Protein AF-A0A7S3B7B0-F1 (afdb_monomer)

Structure (mmCIF, N/CA/C/O backbone):
data_AF-A0A7S3B7B0-F1
#
_entry.id   AF-A0A7S3B7B0-F1
#
loop_
_atom_site.group_PDB
_atom_site.id
_atom_site.type_symbol
_atom_site.label_atom_id
_atom_site.label_alt_id
_atom_site.label_comp_id
_atom_site.label_asym_id
_atom_site.label_entity_id
_atom_site.label_seq_id
_atom_site.pdbx_PDB_ins_code
_atom_site.Cartn_x
_atom_site.Cartn_y
_atom_site.Cartn_z
_atom_site.occupancy
_atom_site.B_iso_or_equiv
_atom_site.auth_seq_id
_atom_site.auth_comp_id
_atom_site.auth_asym_id
_atom_site.auth_atom_id
_atom_site.pdbx_PDB_model_num
ATOM 1 N N . ILE A 1 1 ? -3.944 8.442 -9.189 1.00 48.78 1 ILE A N 1
ATOM 2 C CA . ILE A 1 1 ? -4.613 9.030 -10.380 1.00 48.78 1 ILE A CA 1
ATOM 3 C C . ILE A 1 1 ? -3.627 9.214 -11.541 1.00 48.78 1 ILE A C 1
ATOM 5 O O . ILE A 1 1 ? -3.827 8.563 -12.555 1.00 48.78 1 ILE A O 1
ATOM 9 N N . ALA A 1 2 ? -2.525 9.965 -11.389 1.00 47.66 2 ALA A N 1
ATOM 10 C CA . ALA A 1 2 ? -1.527 10.157 -12.461 1.00 47.66 2 ALA A CA 1
ATOM 11 C C . ALA A 1 2 ? -0.897 8.847 -12.993 1.00 47.66 2 ALA A C 1
ATOM 13 O O . ALA A 1 2 ? -0.844 8.636 -14.200 1.00 47.66 2 ALA 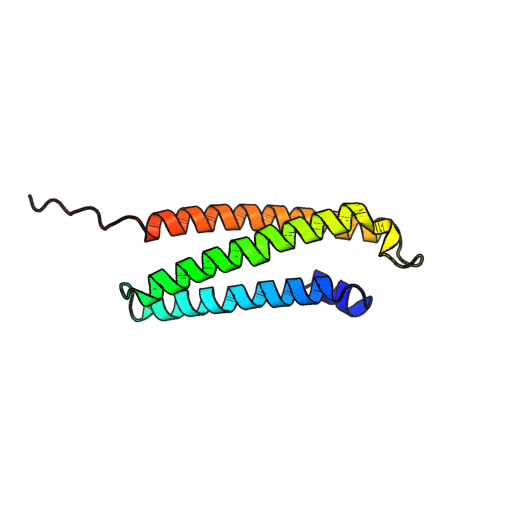A O 1
ATOM 14 N N . LEU A 1 3 ? -0.521 7.916 -12.106 1.00 53.41 3 LEU A N 1
ATOM 15 C CA . LEU A 1 3 ? 0.020 6.606 -12.506 1.00 53.41 3 LEU A CA 1
ATOM 16 C C . LEU A 1 3 ? -0.996 5.772 -13.314 1.00 53.41 3 LEU A C 1
ATOM 18 O O . LEU A 1 3 ? -0.647 5.133 -14.299 1.00 53.41 3 LEU A O 1
ATOM 22 N N . GLY A 1 4 ? -2.275 5.825 -12.923 1.00 52.06 4 GLY A N 1
ATOM 23 C CA . GLY A 1 4 ? -3.361 5.109 -13.597 1.00 52.06 4 GLY A CA 1
ATOM 24 C C . GLY A 1 4 ? -3.676 5.655 -14.993 1.00 52.06 4 GLY A C 1
ATOM 25 O O . GLY A 1 4 ? -4.063 4.884 -15.865 1.00 52.06 4 GLY A O 1
ATOM 26 N N . LEU A 1 5 ? -3.464 6.954 -15.226 1.00 53.94 5 LEU A N 1
ATOM 27 C CA . LEU A 1 5 ? -3.552 7.554 -16.560 1.00 53.94 5 LEU A CA 1
ATOM 28 C C . LEU A 1 5 ? -2.404 7.080 -17.456 1.00 53.94 5 LEU A C 1
ATOM 30 O O . LEU A 1 5 ? -2.659 6.643 -18.572 1.00 53.94 5 LEU A O 1
ATOM 34 N N . ILE A 1 6 ? -1.169 7.065 -16.948 1.00 56.25 6 ILE A N 1
ATOM 35 C CA . ILE A 1 6 ? 0.007 6.592 -17.700 1.00 56.25 6 ILE A CA 1
ATOM 36 C C . ILE A 1 6 ? -0.141 5.112 -18.097 1.00 56.25 6 ILE A C 1
ATOM 38 O O . ILE A 1 6 ? 0.208 4.736 -19.213 1.00 56.25 6 ILE A O 1
ATOM 42 N N . LEU A 1 7 ? -0.718 4.280 -17.226 1.00 57.28 7 LEU A N 1
ATOM 43 C CA . LEU A 1 7 ? -0.947 2.853 -17.494 1.00 57.28 7 LEU A CA 1
ATOM 44 C C . LEU A 1 7 ? -2.080 2.597 -18.489 1.00 57.28 7 LEU A C 1
ATOM 46 O O . LEU A 1 7 ? -1.936 1.758 -19.376 1.00 57.28 7 LEU A O 1
ATOM 50 N N . ARG A 1 8 ? -3.189 3.341 -18.376 1.00 55.53 8 ARG A N 1
ATOM 51 C CA . ARG A 1 8 ? -4.305 3.256 -19.332 1.00 55.53 8 ARG A CA 1
ATOM 52 C C . ARG A 1 8 ? -3.897 3.722 -20.728 1.00 55.53 8 ARG A C 1
ATOM 54 O O . ARG A 1 8 ? -4.348 3.132 -21.700 1.00 55.53 8 ARG A O 1
ATOM 61 N N . LEU A 1 9 ? -3.033 4.732 -20.820 1.00 54.97 9 LEU A N 1
ATOM 62 C CA . LEU A 1 9 ? -2.535 5.252 -22.095 1.00 54.97 9 LEU A CA 1
ATOM 63 C C . LEU A 1 9 ? -1.546 4.305 -22.791 1.00 54.97 9 LEU A C 1
ATOM 65 O O . LEU A 1 9 ? -1.454 4.336 -24.010 1.00 54.97 9 LEU A O 1
ATOM 69 N N . ASN A 1 10 ? -0.840 3.449 -22.044 1.00 56.94 10 ASN A N 1
ATOM 70 C CA . ASN A 1 10 ? 0.156 2.528 -22.606 1.00 56.94 10 ASN A CA 1
ATOM 71 C C . ASN A 1 10 ? -0.358 1.090 -22.817 1.00 56.94 10 ASN A C 1
ATOM 73 O O . ASN A 1 10 ? 0.443 0.212 -23.123 1.00 56.94 10 ASN A O 1
ATOM 77 N N . CYS A 1 11 ? -1.661 0.811 -22.639 1.00 54.28 11 CYS A N 1
ATOM 78 C CA . CYS A 1 11 ? -2.241 -0.546 -22.727 1.00 54.28 11 CYS A CA 1
ATOM 79 C C . CYS A 1 11 ? -1.483 -1.610 -21.904 1.00 54.28 11 CYS A C 1
ATOM 81 O O . CYS A 1 11 ? -1.558 -2.807 -22.186 1.00 54.28 11 CYS A O 1
ATOM 83 N N . MET A 1 12 ? -0.745 -1.188 -20.876 1.00 54.19 12 MET A N 1
ATOM 84 C CA . MET A 1 12 ? 0.137 -2.065 -20.127 1.00 54.19 12 MET A CA 1
ATOM 85 C C . MET A 1 12 ? -0.457 -2.426 -18.777 1.00 54.19 12 MET A C 1
ATOM 87 O O . MET A 1 12 ? -0.760 -1.576 -17.941 1.00 54.19 12 MET A O 1
ATOM 91 N N . THR A 1 13 ? -0.501 -3.741 -18.560 1.00 59.25 13 THR A N 1
ATOM 92 C CA . THR A 1 13 ? -0.656 -4.443 -17.282 1.00 59.25 13 THR A CA 1
ATOM 93 C C . THR A 1 13 ? -2.048 -4.369 -16.646 1.00 59.25 13 THR A C 1
ATOM 95 O O . THR A 1 13 ? -2.297 -3.631 -15.694 1.00 59.25 13 THR A O 1
ATOM 98 N N . GLY A 1 14 ? -2.946 -5.260 -17.091 1.00 62.19 14 GLY A N 1
ATOM 99 C CA . GLY A 1 14 ? -4.205 -5.560 -16.388 1.00 62.19 14 GLY A CA 1
ATOM 100 C C . GLY A 1 14 ? -4.004 -5.907 -14.903 1.00 62.19 14 GLY A C 1
ATOM 101 O O . GLY A 1 14 ? -4.854 -5.589 -14.077 1.00 62.19 14 GLY A O 1
ATOM 102 N N . LEU A 1 15 ? -2.828 -6.436 -14.541 1.00 63.56 15 LEU A N 1
ATOM 103 C CA . LEU A 1 15 ? -2.397 -6.631 -13.154 1.00 63.56 15 LEU A CA 1
ATOM 104 C C . LEU A 1 15 ? -2.417 -5.322 -12.343 1.00 63.56 15 LEU A C 1
ATOM 106 O O . LEU A 1 15 ? -2.915 -5.291 -11.222 1.00 63.56 15 LEU A O 1
ATOM 110 N N . LEU A 1 16 ? -1.911 -4.223 -12.903 1.00 64.12 16 LEU A N 1
ATOM 111 C CA . LEU A 1 16 ? -1.806 -2.949 -12.193 1.00 64.12 16 LEU A CA 1
ATOM 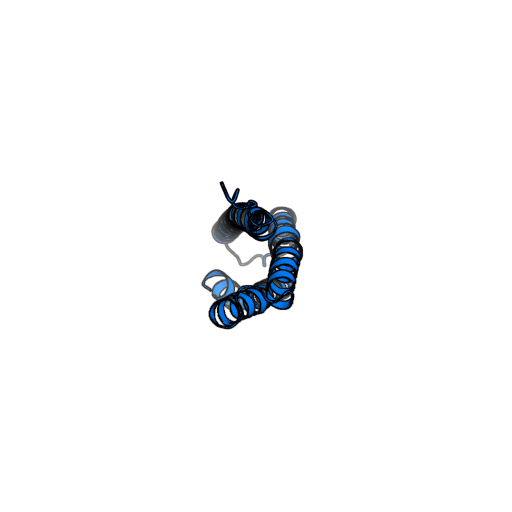112 C C . LEU A 1 16 ? -3.165 -2.247 -12.100 1.00 64.12 16 LEU A C 1
ATOM 114 O O . LEU A 1 16 ? -3.472 -1.634 -11.080 1.00 64.12 16 LEU A O 1
ATOM 118 N N . ALA A 1 17 ? -4.026 -2.424 -13.106 1.00 66.31 17 ALA A N 1
ATOM 119 C CA . ALA A 1 17 ? -5.429 -2.015 -13.039 1.00 66.31 17 ALA A CA 1
ATOM 120 C C . ALA A 1 17 ? -6.208 -2.786 -11.956 1.00 66.31 17 ALA A C 1
ATOM 122 O O . ALA A 1 17 ? -6.949 -2.172 -11.186 1.00 66.31 17 ALA A O 1
ATOM 123 N N . ALA A 1 18 ? -5.998 -4.101 -11.844 1.00 67.88 18 ALA A N 1
ATOM 124 C CA . ALA A 1 18 ? -6.597 -4.924 -10.795 1.00 67.88 18 ALA A CA 1
ATOM 125 C C . ALA A 1 18 ? -6.109 -4.508 -9.39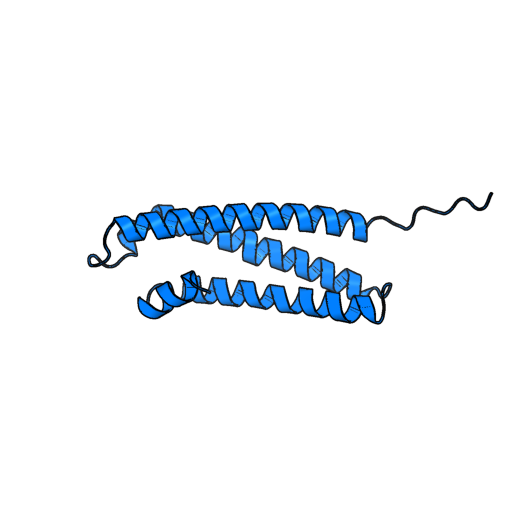7 1.00 67.88 18 ALA A C 1
ATOM 127 O O . ALA A 1 18 ? -6.918 -4.374 -8.481 1.00 67.88 18 ALA A O 1
ATOM 128 N N . ILE A 1 19 ? -4.811 -4.217 -9.241 1.00 67.44 19 ILE A N 1
ATOM 129 C CA . ILE A 1 19 ? -4.243 -3.698 -7.986 1.00 67.44 19 ILE A CA 1
ATOM 130 C C . ILE A 1 19 ? -4.855 -2.335 -7.631 1.00 67.44 19 ILE A C 1
ATOM 132 O O . ILE A 1 19 ? -5.200 -2.108 -6.474 1.00 67.44 19 ILE A O 1
ATOM 136 N N . LEU A 1 20 ? -5.041 -1.437 -8.604 1.00 71.31 20 LEU A N 1
ATOM 137 C CA . LEU A 1 20 ? -5.694 -0.144 -8.374 1.00 71.31 20 LEU A CA 1
ATOM 138 C C . LEU A 1 20 ? -7.163 -0.306 -7.958 1.00 71.31 20 LEU A C 1
ATOM 140 O O . LEU A 1 20 ? -7.587 0.329 -6.997 1.00 71.31 20 LEU A O 1
ATOM 144 N N . MET A 1 21 ? -7.934 -1.191 -8.601 1.00 71.12 21 MET A N 1
ATOM 145 C CA . MET A 1 21 ? -9.304 -1.480 -8.149 1.00 71.12 21 MET A CA 1
ATOM 146 C C . MET A 1 21 ? -9.330 -2.097 -6.745 1.00 71.12 21 MET A C 1
ATOM 148 O O . MET A 1 21 ? -10.162 -1.708 -5.929 1.00 71.12 21 MET A O 1
ATOM 152 N N . ALA A 1 22 ? -8.395 -2.994 -6.422 1.00 71.31 22 ALA A N 1
ATOM 153 C CA . ALA A 1 22 ? -8.264 -3.562 -5.079 1.00 71.31 22 ALA A CA 1
ATOM 154 C C . ALA A 1 22 ? -7.880 -2.508 -4.017 1.00 71.31 22 ALA A C 1
ATOM 156 O O . ALA A 1 22 ? -8.180 -2.654 -2.833 1.00 71.31 22 ALA A O 1
ATOM 157 N N . GLN A 1 23 ? -7.233 -1.411 -4.414 1.00 69.81 23 GLN A N 1
ATOM 158 C CA . GLN A 1 23 ? -6.974 -0.286 -3.515 1.00 69.81 23 GLN A CA 1
ATOM 159 C C . GLN A 1 23 ? -8.236 0.540 -3.251 1.00 69.81 23 GLN A C 1
ATOM 161 O O . GLN A 1 23 ? -8.428 0.982 -2.113 1.00 69.81 23 GLN A O 1
ATOM 166 N N . GLU A 1 24 ? -9.103 0.720 -4.245 1.00 74.50 24 GLU A N 1
ATOM 167 C CA . GLU A 1 24 ? -10.379 1.432 -4.095 1.00 74.50 24 GLU A CA 1
ATOM 168 C C . GLU A 1 24 ? -11.368 0.655 -3.212 1.00 74.50 24 GLU A C 1
ATOM 170 O O . GLU A 1 24 ? -12.045 1.251 -2.374 1.00 74.50 24 GLU A O 1
ATOM 175 N N . THR A 1 25 ? -11.388 -0.683 -3.284 1.00 75.31 25 THR A N 1
ATOM 176 C CA . THR A 1 25 ? -12.271 -1.503 -2.429 1.00 75.31 25 THR A CA 1
ATOM 177 C C . THR A 1 25 ? -11.966 -1.337 -0.940 1.00 75.31 25 THR A C 1
ATOM 179 O O . THR A 1 25 ? -12.887 -1.293 -0.127 1.00 75.31 25 THR A O 1
ATOM 182 N N . SER A 1 26 ? -10.696 -1.139 -0.562 1.00 71.00 26 SER A N 1
ATOM 183 C CA . SER A 1 26 ? -10.345 -0.814 0.830 1.00 71.00 26 SER A CA 1
ATOM 184 C C . SER A 1 26 ? -10.930 0.531 1.295 1.00 71.00 26 SER A C 1
ATOM 186 O O . SER A 1 26 ? -11.268 0.683 2.466 1.00 71.00 26 SER A O 1
ATOM 188 N N . GLY A 1 27 ? -11.124 1.496 0.389 1.00 75.06 27 GLY A N 1
ATOM 189 C CA . GLY A 1 27 ? -11.712 2.799 0.711 1.00 75.06 27 GLY A CA 1
ATOM 190 C C . GLY A 1 27 ? -13.179 2.713 1.134 1.00 75.06 27 GLY A C 1
ATOM 191 O O . GLY A 1 27 ? -13.609 3.477 1.995 1.00 75.06 27 GLY A O 1
ATOM 192 N N . ILE A 1 28 ? -13.926 1.740 0.605 1.00 77.81 28 ILE A N 1
ATOM 193 C CA . ILE A 1 28 ? -15.348 1.535 0.919 1.00 77.81 28 ILE A CA 1
ATOM 194 C C . ILE A 1 28 ? -15.536 1.247 2.415 1.00 77.81 28 ILE A C 1
ATOM 196 O O . ILE A 1 28 ? -16.374 1.869 3.067 1.00 77.81 28 ILE A O 1
ATOM 200 N N . PHE A 1 29 ? -14.709 0.367 2.987 1.00 75.69 29 PHE A N 1
ATOM 201 C CA . PHE A 1 29 ? -14.776 0.020 4.410 1.00 75.69 29 PHE A CA 1
ATOM 202 C C . PHE A 1 29 ? -14.385 1.187 5.321 1.00 75.69 29 PHE A C 1
ATOM 204 O O . PHE A 1 29 ? -14.994 1.381 6.373 1.00 75.69 29 PHE A O 1
ATOM 211 N N . LEU A 1 30 ? -13.406 1.999 4.908 1.00 74.44 30 LEU A N 1
ATOM 212 C CA . LEU A 1 30 ? -13.021 3.202 5.647 1.00 74.44 30 LEU A CA 1
ATOM 213 C C . LEU A 1 30 ? -14.148 4.239 5.651 1.00 74.44 30 LEU A C 1
ATOM 215 O O . LEU A 1 30 ? -14.433 4.841 6.685 1.00 74.44 30 LEU A O 1
ATOM 219 N N . ASN A 1 31 ? -14.801 4.428 4.506 1.00 80.56 31 ASN A N 1
ATOM 220 C CA . ASN A 1 31 ? -15.890 5.387 4.370 1.00 80.56 31 ASN A CA 1
ATOM 221 C C . ASN A 1 31 ? -17.112 4.948 5.192 1.00 80.56 31 ASN A C 1
ATOM 223 O O . ASN A 1 31 ? -17.708 5.751 5.907 1.00 80.56 31 ASN A O 1
ATOM 227 N N . TYR A 1 32 ? -17.413 3.645 5.185 1.00 77.62 32 TYR A N 1
ATOM 228 C CA . TYR A 1 32 ? -18.419 3.047 6.061 1.00 77.62 32 TYR A CA 1
ATOM 229 C C . TYR A 1 32 ? -18.086 3.258 7.546 1.00 77.62 32 TYR A C 1
ATOM 231 O O . TYR A 1 32 ? -18.943 3.684 8.318 1.00 77.62 32 TYR A O 1
ATOM 239 N N . PHE A 1 33 ? -16.832 3.032 7.952 1.00 76.31 33 PHE A N 1
ATOM 240 C CA . PHE A 1 33 ? -16.389 3.276 9.326 1.00 76.31 33 PHE A CA 1
ATOM 241 C C . PHE A 1 33 ? -16.572 4.741 9.745 1.00 76.31 33 PHE A C 1
ATOM 243 O O . PHE A 1 33 ? -17.087 4.998 10.832 1.00 76.31 33 PHE A O 1
ATOM 250 N N . LEU A 1 34 ? -16.188 5.702 8.899 1.00 76.50 34 LEU A N 1
ATOM 251 C CA . LEU A 1 34 ? -16.351 7.131 9.190 1.00 76.50 34 LEU A CA 1
ATOM 252 C C . LEU A 1 34 ? -17.826 7.522 9.333 1.00 76.50 34 LEU A C 1
ATOM 254 O O . LEU A 1 34 ? -18.177 8.253 10.260 1.00 76.50 34 LEU A O 1
ATOM 258 N N . LEU A 1 35 ? -18.689 6.988 8.466 1.00 81.06 35 LEU A N 1
ATOM 259 C CA . LEU A 1 35 ? -20.123 7.260 8.488 1.00 81.06 35 LEU A CA 1
ATOM 260 C C . LEU A 1 35 ? -20.795 6.672 9.739 1.00 81.06 35 LEU A C 1
ATOM 262 O O . LEU A 1 35 ? -21.542 7.366 10.430 1.00 81.06 35 LEU A O 1
ATOM 266 N N . MET A 1 36 ? -20.488 5.420 10.086 1.00 74.81 36 MET A N 1
ATOM 267 C CA . MET A 1 36 ? -21.061 4.766 11.266 1.00 74.81 36 MET A CA 1
ATOM 268 C C . MET A 1 36 ? -20.499 5.301 12.583 1.00 74.81 36 MET A C 1
ATOM 270 O O . MET A 1 36 ? -21.226 5.335 13.575 1.00 74.81 36 MET A O 1
ATOM 274 N N . ARG A 1 37 ? -19.244 5.763 12.611 1.00 71.62 37 ARG A N 1
ATOM 275 C CA . ARG A 1 37 ? -18.638 6.358 13.810 1.00 71.62 37 ARG A CA 1
ATOM 276 C C . ARG A 1 37 ? -19.378 7.613 14.273 1.00 71.62 37 ARG A C 1
ATOM 278 O O . ARG A 1 37 ? -19.435 7.857 15.473 1.00 71.62 37 ARG A O 1
ATOM 285 N N . HIS A 1 38 ? -19.941 8.392 13.349 1.00 75.19 38 HIS A N 1
ATOM 286 C CA . HIS A 1 38 ? -20.685 9.600 13.701 1.00 75.19 38 HIS A CA 1
ATOM 287 C C . HIS A 1 38 ? -22.092 9.301 14.244 1.00 75.19 38 HIS A C 1
ATOM 289 O O . HIS A 1 38 ? -22.588 10.042 15.085 1.00 75.19 38 HIS A O 1
ATOM 295 N N . ARG A 1 39 ? -22.722 8.203 13.801 1.00 73.88 39 ARG A N 1
ATOM 296 C CA . ARG A 1 39 ? -24.086 7.820 14.207 1.00 73.88 39 ARG A CA 1
ATOM 297 C C . ARG A 1 39 ? -24.147 6.923 15.443 1.00 73.88 39 ARG A C 1
ATOM 299 O O . ARG A 1 39 ? -25.063 7.057 16.242 1.00 73.88 39 ARG A O 1
ATOM 306 N N . THR A 1 40 ? -23.202 5.999 15.585 1.00 74.50 40 THR A N 1
ATOM 307 C CA . THR A 1 40 ? -23.226 4.944 16.610 1.00 74.50 40 THR A CA 1
ATOM 308 C C . THR A 1 40 ? -21.792 4.589 17.017 1.00 74.50 40 THR A C 1
ATOM 310 O O . THR A 1 40 ? -21.223 3.636 16.481 1.00 74.50 40 THR A O 1
ATOM 313 N N . PRO A 1 41 ? -21.175 5.351 17.937 1.00 66.31 41 PRO A N 1
ATOM 314 C CA . PRO A 1 41 ? -19.741 5.259 18.210 1.00 66.31 41 PRO A CA 1
ATOM 315 C C . PRO A 1 41 ? -19.295 3.941 18.862 1.00 66.31 41 PRO A C 1
ATOM 317 O O . PRO A 1 41 ? -18.135 3.570 18.699 1.00 66.31 41 PRO A O 1
ATOM 320 N N . ASP A 1 42 ? -20.186 3.219 19.555 1.00 66.62 42 ASP A N 1
ATOM 321 C CA . ASP A 1 42 ? -19.805 2.039 20.353 1.00 66.62 42 ASP A CA 1
ATOM 322 C C . ASP A 1 42 ? -20.433 0.712 19.892 1.00 66.62 42 ASP A C 1
ATOM 324 O O . ASP A 1 42 ? -20.309 -0.326 20.547 1.00 66.62 42 ASP A O 1
ATOM 328 N N . HIS A 1 43 ? -21.078 0.704 18.723 1.00 74.94 43 HIS A N 1
ATOM 329 C CA . HIS A 1 43 ? -21.608 -0.534 18.160 1.00 74.94 43 HIS A CA 1
ATOM 330 C C . HIS A 1 43 ? -20.477 -1.470 17.711 1.00 74.94 43 HIS A C 1
ATOM 332 O O . HIS A 1 43 ? -19.532 -1.071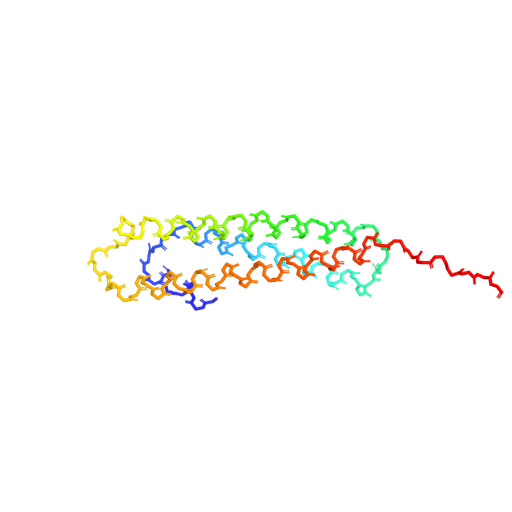 17.024 1.00 74.94 43 HIS A O 1
ATOM 338 N N . TRP A 1 44 ? -20.604 -2.758 18.043 1.00 76.50 44 TRP A N 1
ATOM 339 C CA . TRP A 1 44 ? -19.621 -3.795 17.697 1.00 76.50 44 TRP A CA 1
ATOM 340 C C . TRP A 1 44 ? -19.376 -3.914 16.184 1.00 76.50 44 TRP A C 1
ATOM 342 O O . TRP A 1 44 ? -18.271 -4.258 15.763 1.00 76.50 44 TRP A O 1
ATOM 352 N N . SER A 1 45 ? -20.362 -3.546 15.359 1.00 76.75 45 SER A N 1
ATOM 353 C CA . SER A 1 45 ? -20.243 -3.519 13.897 1.00 76.75 45 SER A CA 1
ATOM 354 C C . SER A 1 45 ? -19.198 -2.517 13.394 1.00 76.75 45 SER A C 1
ATOM 356 O O . SER A 1 45 ? -18.529 -2.783 12.398 1.00 76.75 45 SER A O 1
ATOM 358 N N . VAL A 1 46 ? -18.997 -1.396 14.095 1.00 77.38 46 VAL A N 1
ATOM 359 C CA . VAL A 1 46 ? -18.019 -0.358 13.725 1.00 77.38 46 VAL A CA 1
ATOM 360 C C . VAL A 1 46 ? -16.596 -0.844 13.989 1.00 77.38 46 VAL A C 1
ATOM 362 O O . VAL A 1 46 ? -15.712 -0.674 13.148 1.00 77.38 46 VAL A O 1
ATOM 365 N N . LYS A 1 47 ? -16.389 -1.524 15.124 1.00 78.19 47 LYS A N 1
ATOM 366 C CA . LYS A 1 47 ? -15.111 -2.168 15.468 1.00 78.19 47 LYS A CA 1
ATOM 367 C C . LYS A 1 47 ? -14.791 -3.287 14.469 1.00 78.19 47 LYS A C 1
ATOM 369 O O . LYS A 1 47 ? -13.675 -3.338 13.958 1.00 78.19 47 LYS A O 1
ATOM 374 N N . GLY A 1 48 ? -15.783 -4.108 14.111 1.00 81.31 48 GLY A N 1
ATOM 375 C CA . GLY A 1 48 ? -15.647 -5.152 13.090 1.00 81.31 48 GLY A CA 1
ATOM 376 C C . GLY A 1 48 ? -15.287 -4.605 11.704 1.00 81.31 48 GLY A C 1
ATOM 377 O O . GLY A 1 48 ? -14.339 -5.085 11.083 1.00 81.31 48 GLY A O 1
ATOM 378 N N . ALA A 1 49 ? -15.972 -3.554 11.242 1.00 80.81 49 ALA A N 1
ATOM 379 C CA . ALA A 1 49 ? -15.677 -2.911 9.960 1.00 80.81 49 ALA A CA 1
ATOM 380 C C . ALA A 1 49 ? -14.263 -2.309 9.916 1.00 80.81 49 ALA A C 1
ATOM 382 O O . ALA A 1 49 ? -13.584 -2.401 8.894 1.00 80.81 49 ALA A O 1
ATOM 383 N N . PHE A 1 50 ? -13.788 -1.745 11.033 1.00 82.00 50 PHE A N 1
ATOM 384 C CA . PHE A 1 50 ? -12.420 -1.241 11.133 1.00 82.00 50 PHE A CA 1
ATOM 385 C C . PHE A 1 50 ? -11.385 -2.368 11.052 1.00 82.00 50 PHE A C 1
ATOM 387 O O . PHE A 1 50 ? -10.424 -2.256 10.297 1.00 82.00 50 PHE A O 1
ATOM 394 N N . VAL A 1 51 ? -11.582 -3.478 11.772 1.00 84.62 51 VAL A N 1
ATOM 395 C CA . VAL A 1 51 ? -10.687 -4.648 11.695 1.00 84.62 51 VAL A CA 1
ATOM 396 C C . VAL A 1 51 ? -10.642 -5.206 10.272 1.00 84.62 51 VAL A C 1
ATOM 398 O O . VAL A 1 51 ? -9.556 -5.465 9.753 1.00 84.62 51 VAL A O 1
ATOM 401 N N . LEU A 1 52 ? -11.798 -5.327 9.614 1.00 84.56 52 LEU A N 1
ATOM 402 C CA . LEU A 1 52 ? -11.882 -5.787 8.229 1.00 84.56 52 LEU A CA 1
ATOM 403 C C . LEU A 1 52 ? -11.142 -4.839 7.275 1.00 84.56 52 LEU A C 1
ATOM 405 O O . LEU A 1 52 ? -10.384 -5.298 6.423 1.00 84.56 52 LEU A O 1
ATOM 409 N N . PHE A 1 53 ? -11.280 -3.524 7.470 1.00 83.69 53 PHE A N 1
ATOM 410 C CA . PHE A 1 53 ? -10.499 -2.529 6.738 1.00 83.69 53 PHE A CA 1
ATOM 411 C C . PHE A 1 53 ? -8.992 -2.732 6.928 1.00 83.69 53 PHE A C 1
ATOM 413 O O . PHE A 1 53 ? -8.260 -2.728 5.939 1.00 83.69 53 PHE A O 1
ATOM 420 N N . VAL A 1 54 ? -8.518 -2.944 8.163 1.00 85.50 54 VAL A N 1
ATOM 421 C CA . VAL A 1 54 ? -7.090 -3.188 8.426 1.00 85.50 54 VAL A CA 1
ATOM 422 C C . VAL A 1 54 ? -6.612 -4.451 7.709 1.00 85.50 54 VAL A C 1
ATOM 424 O O . VAL A 1 54 ? -5.579 -4.409 7.043 1.00 85.50 54 VAL A O 1
ATOM 427 N N . LEU A 1 55 ? -7.363 -5.551 7.787 1.00 86.19 55 LEU A N 1
ATOM 428 C CA . LEU A 1 55 ? -7.015 -6.800 7.103 1.00 86.19 55 LEU A CA 1
ATOM 429 C C . LEU A 1 55 ? -6.930 -6.604 5.586 1.00 86.19 55 LEU A C 1
ATOM 431 O O . LEU A 1 55 ? -5.916 -6.944 4.976 1.00 86.19 55 LEU A O 1
ATOM 435 N N . CYS A 1 56 ? -7.947 -5.985 4.982 1.00 82.69 56 CYS A N 1
ATOM 436 C CA . CYS A 1 56 ? -7.933 -5.666 3.558 1.00 82.69 56 CYS A CA 1
ATOM 437 C C . CYS A 1 56 ? -6.776 -4.725 3.196 1.00 82.69 56 CYS A C 1
ATOM 439 O O . CYS A 1 56 ? -6.135 -4.918 2.166 1.00 82.69 56 CYS A O 1
ATOM 441 N N . PHE A 1 57 ? -6.458 -3.737 4.034 1.00 83.25 57 PHE A N 1
ATOM 442 C CA . PHE A 1 57 ? -5.340 -2.828 3.799 1.00 83.25 57 PHE A CA 1
ATOM 443 C C . PHE A 1 57 ? -4.004 -3.580 3.770 1.00 83.25 57 PHE A C 1
ATOM 445 O O . PHE A 1 57 ? -3.214 -3.387 2.849 1.00 83.25 57 PHE A O 1
ATOM 452 N N . PHE A 1 58 ? -3.746 -4.465 4.732 1.00 85.31 58 PHE A N 1
ATOM 453 C CA . PHE A 1 58 ? -2.494 -5.223 4.766 1.00 85.31 58 PHE A CA 1
ATOM 454 C C . PHE A 1 58 ? -2.379 -6.205 3.599 1.00 85.31 58 PHE A C 1
ATOM 456 O O . PHE A 1 58 ? -1.362 -6.203 2.910 1.00 85.31 58 PHE A O 1
ATOM 463 N N . VAL A 1 59 ? -3.427 -6.981 3.320 1.00 84.12 59 VAL A N 1
ATOM 464 C CA . VAL A 1 59 ? -3.404 -7.970 2.232 1.00 84.12 59 VAL A CA 1
ATOM 465 C C . VAL A 1 59 ? -3.321 -7.284 0.866 1.00 84.12 59 VAL A C 1
ATOM 467 O O . VAL A 1 59 ? -2.414 -7.553 0.080 1.00 84.12 59 VAL A O 1
ATOM 470 N N . TYR A 1 60 ? -4.236 -6.359 0.569 1.00 77.81 60 TYR A N 1
ATOM 471 C CA . TYR A 1 60 ? -4.319 -5.771 -0.767 1.00 77.81 60 TYR A CA 1
ATOM 472 C C . TYR A 1 60 ? -3.321 -4.638 -0.992 1.00 77.81 60 TYR A C 1
ATOM 474 O O . TYR A 1 60 ? -2.825 -4.494 -2.104 1.00 77.81 60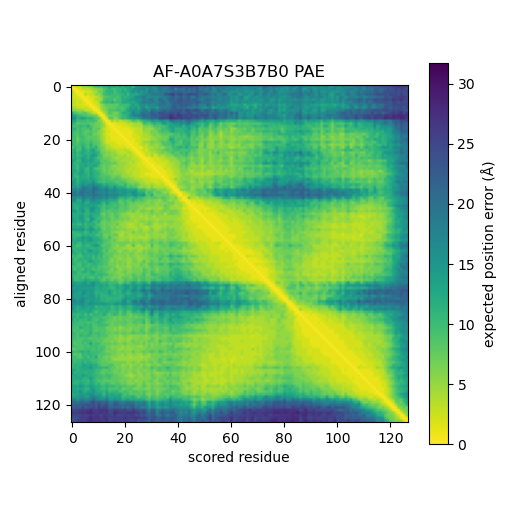 TYR A O 1
ATOM 482 N N . ARG A 1 61 ? -3.008 -3.807 0.009 1.00 80.75 61 ARG A N 1
ATOM 483 C CA . ARG A 1 61 ? -2.072 -2.690 -0.203 1.00 80.75 61 ARG A CA 1
ATOM 484 C C . ARG A 1 61 ? -0.641 -3.079 0.097 1.00 80.75 61 ARG A C 1
ATOM 486 O O . ARG A 1 61 ? 0.208 -2.864 -0.758 1.00 80.75 61 ARG A O 1
ATOM 493 N N . ILE A 1 62 ? -0.371 -3.669 1.260 1.00 84.50 62 ILE A N 1
ATOM 494 C CA . ILE A 1 62 ? 1.005 -4.027 1.611 1.00 84.50 62 ILE A CA 1
ATOM 495 C C . ILE A 1 62 ? 1.453 -5.245 0.809 1.00 84.50 62 ILE A C 1
ATOM 497 O O . ILE A 1 62 ? 2.425 -5.129 0.069 1.00 84.50 62 ILE A O 1
ATOM 501 N N . THR A 1 63 ? 0.759 -6.383 0.857 1.00 82.38 63 THR A N 1
ATOM 502 C CA . THR A 1 63 ? 1.255 -7.585 0.165 1.00 82.38 63 THR A CA 1
ATOM 503 C C . THR A 1 63 ? 1.265 -7.410 -1.352 1.00 82.38 63 THR A C 1
ATOM 505 O O . THR A 1 63 ? 2.333 -7.519 -1.953 1.00 82.38 63 THR A O 1
ATOM 508 N N . LEU A 1 64 ? 0.133 -7.068 -1.984 1.00 77.69 64 LEU A N 1
ATOM 509 C CA . LEU A 1 64 ? 0.106 -6.906 -3.449 1.00 77.69 64 LEU A CA 1
ATOM 510 C C . LEU A 1 64 ? 0.899 -5.688 -3.932 1.00 77.69 64 LEU A C 1
ATOM 512 O O . LEU A 1 64 ? 1.507 -5.760 -4.996 1.00 77.69 64 LEU A O 1
ATOM 516 N N . GLY A 1 65 ? 0.924 -4.585 -3.178 1.00 77.88 65 GLY A N 1
ATOM 517 C CA . GLY A 1 65 ? 1.705 -3.402 -3.547 1.00 77.88 65 GLY A CA 1
ATOM 518 C C . GLY A 1 65 ? 3.205 -3.678 -3.506 1.00 77.88 65 GLY A C 1
ATOM 519 O O . GLY A 1 65 ? 3.907 -3.397 -4.473 1.00 77.88 65 GLY A O 1
ATOM 520 N N . THR A 1 66 ? 3.697 -4.298 -2.429 1.00 81.12 66 THR A N 1
ATOM 521 C CA . THR A 1 66 ? 5.126 -4.634 -2.301 1.00 81.12 66 THR A CA 1
ATOM 522 C C . THR A 1 66 ? 5.526 -5.733 -3.288 1.00 81.12 66 THR A C 1
ATOM 524 O O . THR A 1 66 ? 6.579 -5.635 -3.916 1.00 81.12 66 THR A O 1
ATOM 527 N N . TYR A 1 67 ? 4.669 -6.741 -3.490 1.00 82.12 67 TYR A N 1
ATOM 528 C CA . TYR A 1 67 ? 4.887 -7.793 -4.486 1.00 82.12 67 TYR A CA 1
ATOM 529 C C . TYR A 1 67 ? 4.885 -7.239 -5.915 1.00 82.12 67 TYR A C 1
ATOM 531 O O . TYR A 1 67 ? 5.765 -7.578 -6.701 1.00 82.12 67 TYR A O 1
ATOM 539 N N . GLY A 1 68 ? 3.950 -6.343 -6.243 1.00 76.25 68 GLY A N 1
ATOM 540 C CA . GLY A 1 68 ? 3.869 -5.683 -7.545 1.00 76.25 68 GLY A CA 1
ATOM 541 C C . GLY A 1 68 ? 5.108 -4.841 -7.841 1.00 76.25 68 GLY A C 1
ATOM 542 O O . GLY A 1 68 ? 5.692 -4.977 -8.915 1.00 76.25 68 GLY A O 1
ATOM 543 N N . THR A 1 69 ? 5.569 -4.044 -6.871 1.00 81.19 69 THR A N 1
ATOM 544 C CA . THR A 1 69 ? 6.819 -3.279 -6.989 1.00 81.19 69 THR A CA 1
ATOM 545 C C . THR A 1 69 ? 8.021 -4.207 -7.162 1.00 81.19 69 THR A C 1
ATOM 547 O O . THR A 1 69 ? 8.828 -3.994 -8.064 1.00 81.19 69 THR A O 1
ATOM 550 N N . TYR A 1 70 ? 8.127 -5.273 -6.364 1.00 82.56 70 TYR A N 1
ATOM 551 C CA . TY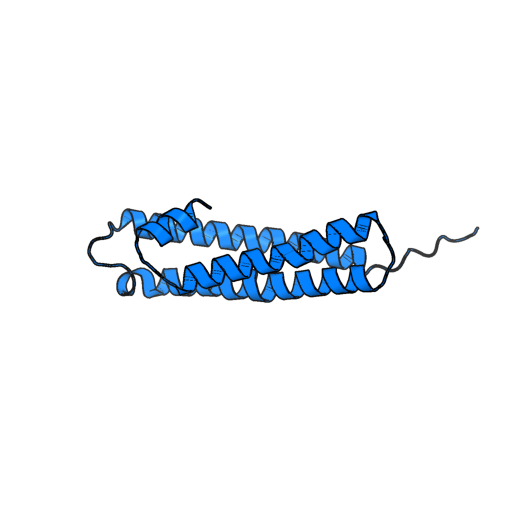R A 1 70 ? 9.213 -6.250 -6.477 1.00 82.56 70 TYR A CA 1
ATOM 552 C C . TYR A 1 70 ? 9.234 -6.945 -7.846 1.00 82.56 70 TYR A C 1
ATOM 554 O O . TYR A 1 70 ? 10.279 -7.031 -8.493 1.00 82.56 70 TYR A O 1
ATOM 562 N N . HIS A 1 71 ? 8.073 -7.409 -8.313 1.00 80.75 71 HIS A N 1
ATOM 563 C CA . HIS A 1 71 ? 7.931 -8.070 -9.604 1.00 80.75 71 HIS A CA 1
ATOM 564 C C . HIS A 1 71 ? 8.285 -7.125 -10.756 1.00 80.75 71 HIS A C 1
ATOM 566 O O . HIS A 1 71 ? 9.013 -7.521 -11.667 1.00 80.75 71 HIS A O 1
ATOM 572 N N . TYR A 1 72 ? 7.826 -5.870 -10.687 1.00 74.94 72 TYR A N 1
ATOM 573 C CA . TYR A 1 72 ? 8.137 -4.842 -11.675 1.00 74.94 72 TYR A CA 1
ATOM 574 C C . TYR A 1 72 ? 9.637 -4.545 -11.714 1.00 74.94 72 TYR A C 1
ATOM 576 O O . TYR A 1 72 ? 10.233 -4.623 -12.779 1.00 74.94 72 TYR A O 1
ATOM 584 N N . VAL A 1 73 ? 10.278 -4.301 -10.567 1.00 77.31 73 VAL A N 1
ATOM 585 C CA . VAL A 1 73 ? 11.724 -4.016 -10.498 1.00 77.31 73 VAL A CA 1
ATOM 586 C C . VAL A 1 73 ? 12.555 -5.187 -11.029 1.00 77.31 73 VAL A C 1
ATOM 588 O O . VAL A 1 73 ? 13.546 -4.969 -11.722 1.00 77.31 73 VAL A O 1
ATOM 591 N N . ARG A 1 74 ? 12.149 -6.435 -10.762 1.00 80.81 74 ARG A N 1
ATOM 592 C CA . ARG A 1 74 ? 12.895 -7.622 -11.203 1.00 80.81 74 ARG A CA 1
ATOM 593 C C . ARG A 1 74 ? 12.689 -7.972 -12.681 1.00 80.81 74 ARG A C 1
ATOM 595 O O . ARG A 1 74 ? 13.621 -8.469 -13.304 1.00 80.81 74 ARG A O 1
ATOM 602 N N . HIS A 1 75 ? 11.508 -7.716 -13.248 1.00 76.75 75 HIS A N 1
ATOM 603 C CA . HIS A 1 75 ? 11.163 -8.105 -14.624 1.00 76.75 75 HIS A CA 1
ATOM 604 C C . HIS A 1 75 ? 10.873 -6.921 -15.560 1.00 76.75 75 HIS A C 1
ATOM 606 O O . HIS A 1 75 ? 10.238 -7.126 -16.600 1.00 76.75 75 HIS A O 1
ATOM 612 N N . TYR A 1 76 ? 11.331 -5.703 -15.235 1.00 69.25 76 TYR A N 1
ATOM 613 C CA . TYR A 1 76 ? 11.004 -4.499 -16.015 1.00 69.25 76 TYR A CA 1
ATOM 614 C C . TYR A 1 76 ? 11.426 -4.622 -17.487 1.00 69.25 76 TYR A C 1
ATOM 616 O O . TYR A 1 76 ? 10.654 -4.271 -18.373 1.00 69.25 76 TYR A O 1
ATOM 624 N N . ARG A 1 77 ? 12.597 -5.215 -17.761 1.00 65.81 77 ARG A N 1
ATOM 625 C CA . ARG A 1 77 ? 13.105 -5.419 -19.130 1.00 65.81 77 ARG A CA 1
ATOM 626 C C . ARG A 1 77 ? 12.267 -6.370 -19.984 1.00 65.81 77 ARG A C 1
ATOM 628 O O . ARG A 1 77 ? 12.249 -6.212 -21.195 1.00 65.81 77 ARG A O 1
ATOM 635 N N . ASN A 1 78 ? 11.587 -7.339 -19.371 1.00 66.00 78 ASN A N 1
ATOM 636 C CA . ASN A 1 78 ? 10.840 -8.365 -20.108 1.00 66.00 78 ASN A CA 1
ATOM 637 C C . ASN A 1 78 ? 9.381 -7.964 -20.367 1.00 66.00 78 ASN A C 1
ATOM 639 O O . ASN A 1 78 ? 8.743 -8.536 -21.243 1.00 66.00 78 ASN A O 1
ATOM 643 N N . HIS A 1 79 ? 8.845 -7.020 -19.587 1.00 61.88 79 HIS A N 1
ATOM 644 C CA . HIS A 1 79 ? 7.439 -6.617 -19.662 1.00 61.88 79 HIS A CA 1
ATOM 645 C C . HIS A 1 79 ? 7.221 -5.264 -20.324 1.00 61.88 79 HIS A C 1
ATOM 647 O O . HIS A 1 79 ? 6.073 -4.940 -20.599 1.00 61.88 79 HIS A O 1
ATOM 653 N N . LEU A 1 80 ? 8.270 -4.471 -20.551 1.00 64.88 80 LEU A N 1
ATOM 654 C CA . LEU A 1 80 ? 8.160 -3.201 -21.262 1.00 64.88 80 LEU A CA 1
ATOM 655 C C . LEU A 1 80 ? 8.340 -3.437 -22.770 1.00 64.88 80 LEU A C 1
ATOM 657 O O . LEU A 1 80 ? 9.205 -4.221 -23.164 1.00 64.88 80 LEU A O 1
ATOM 661 N N . PRO A 1 81 ? 7.544 -2.782 -23.636 1.00 70.62 81 PRO A N 1
ATOM 662 C CA . PRO A 1 81 ? 7.750 -2.869 -25.069 1.00 70.62 81 PRO A CA 1
ATOM 663 C C . PRO A 1 81 ? 9.074 -2.171 -25.390 1.00 70.62 81 PRO A C 1
ATOM 665 O O . PRO A 1 81 ? 9.392 -1.141 -24.797 1.00 70.62 81 PRO A O 1
ATOM 668 N N . ALA A 1 82 ? 9.818 -2.676 -26.374 1.00 69.38 82 ALA A N 1
ATOM 669 C CA . ALA A 1 82 ? 11.118 -2.118 -26.775 1.00 69.38 82 ALA A CA 1
ATOM 670 C C . ALA A 1 82 ? 11.081 -0.626 -27.189 1.00 69.38 82 ALA A C 1
ATOM 672 O O . ALA A 1 82 ? 12.120 -0.011 -27.398 1.00 69.38 82 ALA A O 1
ATOM 673 N N . GLN A 1 83 ? 9.885 -0.048 -27.318 1.00 71.56 83 GLN A N 1
ATOM 674 C CA . GLN A 1 83 ? 9.629 1.344 -27.683 1.00 71.56 83 GLN A CA 1
ATOM 675 C C . GLN A 1 83 ? 9.646 2.311 -26.485 1.00 71.56 83 GLN A C 1
ATOM 677 O O . GLN A 1 83 ? 9.642 3.524 -26.689 1.00 71.56 83 GLN A O 1
ATOM 682 N N . VAL A 1 84 ? 9.638 1.816 -25.241 1.00 70.75 84 VAL A N 1
ATOM 683 C CA . VAL A 1 84 ? 9.629 2.677 -24.048 1.00 70.75 84 VAL A CA 1
ATOM 684 C C . VAL A 1 84 ? 11.055 3.069 -23.683 1.00 70.75 84 VAL A C 1
ATOM 686 O O . VAL A 1 84 ? 11.915 2.216 -23.487 1.00 70.75 84 VAL A O 1
ATOM 689 N N . ALA A 1 85 ? 11.301 4.374 -23.568 1.00 79.50 85 ALA A N 1
ATOM 690 C CA . ALA A 1 85 ? 12.611 4.897 -23.212 1.00 79.50 85 ALA A CA 1
ATOM 691 C C . ALA A 1 85 ? 13.011 4.493 -21.781 1.00 79.50 85 ALA A C 1
ATOM 693 O O . ALA A 1 85 ? 12.214 4.612 -20.846 1.00 79.50 85 ALA A O 1
ATOM 694 N N . ASP A 1 86 ? 14.272 4.096 -21.587 1.00 79.81 86 ASP A N 1
ATOM 695 C CA . ASP A 1 86 ? 14.782 3.579 -20.307 1.00 79.81 86 ASP A CA 1
ATOM 696 C C . ASP A 1 86 ? 14.557 4.538 -19.127 1.00 79.81 86 ASP A C 1
ATOM 698 O O . ASP A 1 86 ? 14.329 4.107 -17.995 1.00 79.81 86 ASP A O 1
ATOM 702 N N . TRP A 1 87 ? 14.571 5.853 -19.361 1.00 76.50 87 TRP A N 1
ATOM 703 C CA . TRP A 1 87 ? 14.330 6.843 -18.306 1.00 76.50 87 TRP A CA 1
ATOM 704 C C . TRP A 1 87 ? 12.910 6.750 -17.723 1.00 76.50 87 TRP A C 1
ATOM 706 O O . TRP A 1 87 ? 12.725 6.932 -16.518 1.00 76.50 87 TRP A O 1
ATOM 716 N N . GLN A 1 88 ? 11.909 6.412 -18.547 1.00 79.25 88 GLN A N 1
ATOM 717 C CA . GLN A 1 88 ? 10.521 6.254 -18.102 1.00 79.25 88 GLN A CA 1
ATOM 718 C C . GLN A 1 88 ? 10.382 5.027 -17.204 1.00 79.25 88 GLN A C 1
ATOM 720 O O . GLN A 1 88 ? 9.688 5.079 -16.188 1.00 79.25 88 GLN A O 1
ATOM 725 N N . ALA A 1 89 ? 11.095 3.947 -17.533 1.00 76.62 89 ALA A N 1
ATOM 726 C CA . ALA A 1 89 ? 11.107 2.728 -16.735 1.00 76.62 89 ALA A CA 1
ATOM 727 C C . ALA A 1 89 ? 11.653 2.980 -15.319 1.00 76.62 89 ALA A C 1
ATOM 729 O O . ALA A 1 89 ? 11.025 2.574 -14.337 1.00 76.62 89 ALA A O 1
ATOM 730 N N . HIS A 1 90 ? 12.771 3.707 -15.208 1.00 80.94 90 HIS A N 1
ATOM 731 C CA . HIS A 1 90 ? 13.365 4.079 -13.921 1.00 80.94 90 HIS A CA 1
ATOM 732 C C . HIS A 1 90 ? 12.462 5.014 -13.112 1.00 80.94 90 HIS A C 1
ATOM 734 O O . HIS A 1 90 ? 12.329 4.837 -11.901 1.00 80.94 90 HIS A O 1
ATOM 740 N N . LEU A 1 91 ? 11.796 5.971 -13.767 1.00 81.69 91 LEU A N 1
ATOM 741 C CA . LEU A 1 91 ? 10.858 6.872 -13.098 1.00 81.69 91 LEU A CA 1
ATOM 742 C C . LEU A 1 91 ? 9.663 6.098 -12.527 1.00 81.69 91 LEU A C 1
ATOM 744 O O . LEU A 1 91 ? 9.309 6.289 -11.364 1.00 81.69 91 LEU A O 1
ATOM 748 N N . ILE A 1 92 ? 9.075 5.181 -13.301 1.00 78.69 92 ILE A N 1
ATOM 749 C CA . ILE A 1 92 ? 7.971 4.335 -12.825 1.00 78.69 92 ILE A CA 1
ATOM 750 C C . ILE A 1 92 ? 8.431 3.468 -11.648 1.00 78.69 92 ILE A C 1
ATOM 752 O O . ILE A 1 92 ? 7.722 3.386 -10.645 1.00 78.69 92 ILE A O 1
ATOM 756 N N . ALA A 1 93 ? 9.625 2.874 -11.725 1.00 80.38 93 ALA A N 1
ATOM 757 C CA . ALA A 1 93 ? 10.188 2.097 -10.624 1.00 80.38 93 ALA A CA 1
ATOM 758 C C . ALA A 1 93 ? 10.371 2.952 -9.356 1.00 80.38 93 ALA A C 1
ATOM 760 O O . ALA A 1 93 ? 9.942 2.543 -8.277 1.00 80.38 93 ALA A O 1
ATOM 761 N N . ALA A 1 94 ? 10.927 4.161 -9.479 1.00 84.19 94 ALA A N 1
ATOM 762 C CA . ALA A 1 94 ? 11.100 5.083 -8.358 1.00 84.19 94 ALA A CA 1
ATOM 763 C C . ALA A 1 94 ? 9.756 5.475 -7.721 1.00 84.19 94 ALA A C 1
ATOM 765 O O . ALA A 1 94 ? 9.619 5.450 -6.496 1.00 84.19 94 ALA A O 1
ATOM 766 N N . VAL A 1 95 ? 8.739 5.776 -8.535 1.00 82.56 95 VAL A N 1
ATOM 767 C CA . VAL A 1 95 ? 7.398 6.115 -8.037 1.00 82.56 95 VAL A CA 1
ATOM 768 C C . VAL A 1 95 ? 6.733 4.918 -7.355 1.00 82.56 95 VAL A C 1
ATOM 770 O O . VAL A 1 95 ? 6.103 5.100 -6.315 1.00 82.56 95 VAL A O 1
ATOM 773 N N . LEU A 1 96 ? 6.886 3.698 -7.880 1.00 82.12 96 LEU A N 1
ATOM 774 C CA . LEU A 1 96 ? 6.359 2.487 -7.241 1.00 82.12 96 LEU A CA 1
ATOM 775 C C . LEU A 1 96 ? 7.013 2.231 -5.879 1.00 82.12 96 LEU A C 1
ATOM 777 O O . LEU A 1 96 ? 6.309 1.952 -4.910 1.00 82.12 96 LEU A O 1
ATOM 781 N N . VAL A 1 97 ? 8.334 2.399 -5.771 1.00 85.00 97 VAL A N 1
ATOM 782 C CA . VAL A 1 97 ? 9.053 2.277 -4.492 1.00 85.00 97 VAL A CA 1
ATOM 783 C C . VAL A 1 97 ? 8.572 3.330 -3.492 1.00 85.00 97 VAL A C 1
ATOM 785 O O . VAL A 1 97 ? 8.229 2.984 -2.361 1.00 85.00 97 VAL A O 1
ATOM 788 N N . LEU A 1 98 ? 8.470 4.597 -3.906 1.00 85.25 98 LEU A N 1
ATOM 789 C CA . LEU A 1 98 ? 7.932 5.675 -3.068 1.00 85.25 98 LEU A CA 1
ATOM 790 C C . LEU A 1 98 ? 6.496 5.385 -2.612 1.00 85.25 98 LEU A C 1
ATOM 792 O O . LEU A 1 98 ? 6.164 5.587 -1.444 1.00 85.25 98 LEU A O 1
ATOM 796 N N . ALA A 1 99 ? 5.652 4.866 -3.505 1.00 81.69 99 ALA A N 1
ATOM 797 C CA . ALA A 1 99 ? 4.288 4.478 -3.175 1.00 81.69 99 ALA A CA 1
ATOM 798 C C . ALA A 1 99 ? 4.252 3.333 -2.150 1.00 81.69 99 ALA A C 1
ATOM 800 O O . ALA A 1 99 ? 3.482 3.410 -1.193 1.00 81.69 99 ALA A O 1
ATOM 801 N N . SER A 1 100 ? 5.104 2.312 -2.293 1.00 84.06 100 SER A N 1
ATOM 802 C CA . SER A 1 100 ? 5.221 1.220 -1.318 1.00 84.06 100 SER A CA 1
ATOM 803 C C . SER A 1 100 ? 5.695 1.720 0.050 1.00 84.06 100 SER A C 1
ATOM 805 O O . SER A 1 100 ? 5.111 1.349 1.068 1.00 84.06 100 SER A O 1
ATOM 807 N N . LEU A 1 101 ? 6.692 2.609 0.103 1.00 87.00 101 LEU A N 1
ATOM 808 C CA . LEU A 1 101 ? 7.151 3.217 1.360 1.00 87.00 101 LEU A CA 1
ATOM 809 C C . LEU A 1 101 ? 6.038 4.015 2.042 1.00 87.00 101 LEU A C 1
ATOM 811 O O . LEU A 1 101 ? 5.816 3.886 3.248 1.00 87.00 101 LEU A O 1
ATOM 815 N N . LEU A 1 102 ? 5.291 4.799 1.264 1.00 86.38 102 LEU A N 1
ATOM 816 C CA . LEU A 1 102 ? 4.153 5.552 1.771 1.00 86.38 102 LEU A CA 1
ATOM 817 C C . LEU A 1 102 ? 3.072 4.608 2.321 1.00 86.38 102 LEU A C 1
ATOM 819 O O . LEU A 1 102 ? 2.553 4.838 3.411 1.00 86.38 102 LEU A O 1
ATOM 823 N N . GLN A 1 103 ? 2.758 3.516 1.619 1.00 84.94 103 GLN A N 1
ATOM 824 C CA . GLN A 1 103 ? 1.810 2.500 2.091 1.00 84.94 103 GLN A CA 1
ATOM 825 C C . GLN A 1 103 ? 2.246 1.867 3.417 1.00 84.94 103 GLN A C 1
ATOM 827 O O . GLN A 1 103 ? 1.408 1.697 4.303 1.00 84.94 103 GLN A O 1
ATOM 832 N N . TRP A 1 104 ? 3.540 1.588 3.593 1.00 85.38 104 TRP A N 1
ATOM 833 C CA . TRP A 1 104 ? 4.100 1.106 4.859 1.00 85.38 104 TRP A CA 1
ATOM 834 C C . TRP A 1 104 ? 3.965 2.129 5.990 1.00 85.38 104 TRP A C 1
ATOM 836 O O . TRP A 1 104 ? 3.535 1.776 7.092 1.00 85.38 104 TRP A O 1
ATOM 846 N N . PHE A 1 105 ? 4.247 3.405 5.716 1.00 88.88 105 PHE A N 1
ATOM 847 C CA . PHE A 1 105 ? 4.061 4.489 6.684 1.00 88.88 105 PHE A CA 1
ATOM 848 C C . PHE A 1 105 ? 2.602 4.595 7.158 1.00 88.88 105 PHE A C 1
ATOM 850 O O . PHE A 1 105 ? 2.330 4.679 8.360 1.00 88.88 105 PHE A O 1
ATOM 857 N N . TRP A 1 106 ? 1.643 4.530 6.229 1.00 83.31 106 TRP A N 1
ATOM 858 C CA . TRP A 1 106 ? 0.218 4.522 6.568 1.00 83.31 106 TRP A CA 1
ATOM 859 C C . TRP A 1 106 ? -0.204 3.243 7.294 1.00 83.31 106 TRP A C 1
ATOM 861 O O . TRP A 1 106 ? -0.952 3.329 8.265 1.00 83.31 106 TRP A O 1
ATOM 871 N N . GLY A 1 107 ? 0.313 2.080 6.893 1.00 84.50 107 GLY A N 1
ATOM 872 C CA . GLY A 1 107 ? 0.069 0.808 7.577 1.00 84.50 107 GLY A CA 1
ATOM 873 C C . GLY A 1 107 ? 0.473 0.860 9.052 1.00 84.50 107 GLY A C 1
ATOM 874 O O . GLY A 1 107 ? -0.296 0.450 9.922 1.00 84.50 107 GLY A O 1
ATOM 875 N N . TYR A 1 108 ? 1.623 1.467 9.358 1.00 87.75 108 TYR A N 1
ATOM 876 C CA . TYR A 1 108 ? 2.061 1.686 10.737 1.00 87.75 108 TYR A CA 1
ATOM 877 C C . TYR A 1 108 ? 1.106 2.600 11.522 1.00 87.75 108 TYR A C 1
ATOM 879 O O . TYR A 1 108 ? 0.706 2.277 12.644 1.00 87.75 108 TYR A O 1
ATOM 887 N N . LYS A 1 109 ? 0.666 3.718 10.928 1.00 86.50 109 LYS A N 1
ATOM 888 C CA . LYS A 1 109 ? -0.325 4.614 11.553 1.00 86.50 109 LYS A CA 1
ATOM 889 C C . LYS A 1 109 ? -1.659 3.912 11.818 1.00 86.50 109 LYS A C 1
ATOM 891 O O . LYS A 1 109 ? -2.241 4.102 12.886 1.00 86.50 109 LYS A O 1
ATOM 896 N N . ILE A 1 110 ? -2.121 3.085 10.881 1.00 85.50 110 ILE A N 1
ATOM 897 C CA . ILE A 1 110 ? -3.352 2.299 11.014 1.00 85.50 110 ILE A CA 1
ATOM 898 C C . ILE A 1 110 ? -3.228 1.300 12.168 1.00 85.50 110 ILE A C 1
ATOM 900 O O . ILE A 1 110 ? -4.145 1.214 12.980 1.00 85.50 110 ILE A O 1
ATOM 904 N N . LEU A 1 111 ? -2.089 0.614 12.314 1.00 84.75 111 LEU A N 1
ATOM 905 C CA . LEU A 1 111 ? -1.843 -0.291 13.443 1.00 84.75 111 LEU A CA 1
ATOM 906 C C . LEU A 1 111 ? -1.864 0.430 14.794 1.00 84.75 111 LEU A C 1
ATOM 908 O O . LEU A 1 111 ? -2.433 -0.084 15.757 1.00 84.75 111 LEU A O 1
ATOM 912 N N . ILE A 1 112 ? -1.287 1.632 14.880 1.00 86.38 112 ILE A N 1
ATOM 913 C CA . ILE A 1 112 ? -1.375 2.452 16.097 1.00 86.38 112 ILE A CA 1
ATOM 914 C C . ILE A 1 112 ? -2.836 2.787 16.406 1.00 86.38 112 ILE A C 1
ATOM 916 O O . ILE A 1 112 ? -3.259 2.706 17.560 1.00 86.38 112 ILE A O 1
ATOM 920 N N . HIS A 1 113 ? -3.618 3.156 15.392 1.00 82.31 113 HIS A N 1
ATOM 921 C CA . HIS A 1 113 ? -5.039 3.439 15.570 1.00 82.31 113 HIS A CA 1
ATOM 922 C C . HIS A 1 113 ? -5.830 2.200 15.989 1.00 82.31 113 HIS A C 1
ATOM 924 O O . HIS A 1 113 ? -6.632 2.291 16.915 1.00 82.31 113 HIS A O 1
ATOM 930 N N . LEU A 1 114 ? -5.539 1.038 15.405 1.00 82.44 114 LEU A N 1
ATOM 931 C CA . LEU A 1 114 ? -6.135 -0.235 15.798 1.00 82.44 114 LEU A CA 1
ATOM 932 C C . LEU A 1 114 ? -5.860 -0.549 17.269 1.00 82.44 114 LEU A C 1
ATOM 934 O O . LEU A 1 114 ? -6.785 -0.876 18.006 1.00 82.44 114 LEU A O 1
ATOM 938 N N . ARG A 1 115 ? -4.614 -0.376 17.726 1.00 83.12 115 ARG A N 1
ATOM 939 C CA . ARG A 1 115 ? -4.264 -0.561 19.141 1.00 83.12 115 ARG A CA 1
ATOM 940 C C . ARG A 1 115 ? -5.070 0.354 20.057 1.00 83.12 115 ARG A C 1
ATOM 942 O O . ARG A 1 115 ? -5.516 -0.105 21.097 1.00 83.12 115 ARG A O 1
ATOM 949 N N . ARG A 1 116 ? -5.287 1.617 19.674 1.00 81.31 116 ARG A N 1
ATOM 950 C CA . ARG A 1 116 ? -6.110 2.553 20.462 1.00 81.31 116 ARG A CA 1
ATOM 951 C C . ARG A 1 116 ? -7.582 2.147 20.502 1.0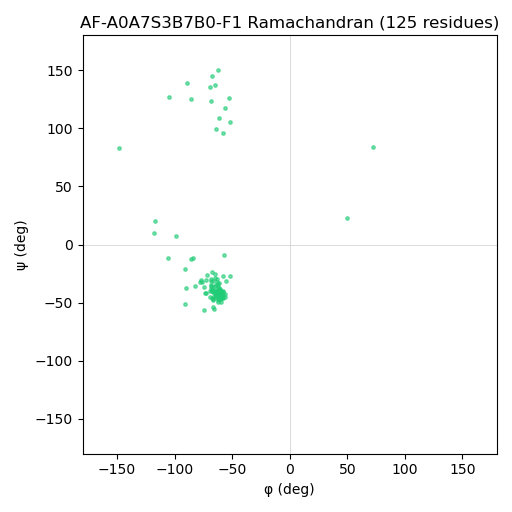0 81.31 116 ARG A C 1
ATOM 953 O O . ARG A 1 116 ? -8.192 2.256 21.551 1.00 81.31 116 ARG A O 1
ATOM 960 N N . VAL A 1 117 ? -8.137 1.669 19.388 1.00 75.25 117 VAL A N 1
ATOM 961 C CA . VAL A 1 117 ? -9.537 1.208 19.320 1.00 75.25 117 VAL A CA 1
ATOM 962 C C . VAL A 1 117 ? -9.752 -0.075 20.131 1.00 75.25 117 VAL A C 1
ATOM 964 O O . VAL A 1 117 ? -10.833 -0.274 20.675 1.00 75.25 117 VAL A O 1
ATOM 967 N N . MET A 1 118 ? -8.735 -0.936 20.230 1.00 73.81 118 MET A N 1
ATOM 968 C CA . MET A 1 118 ? -8.796 -2.172 21.020 1.00 73.81 118 MET A CA 1
ATOM 969 C C . MET A 1 118 ? -8.482 -1.981 22.509 1.00 73.81 118 MET A C 1
ATOM 971 O O . MET A 1 118 ? -8.697 -2.912 23.282 1.00 73.81 118 MET A O 1
ATOM 975 N N . GLN A 1 119 ? -7.965 -0.824 22.936 1.00 77.94 119 GLN A N 1
ATOM 976 C CA . GLN A 1 119 ? -7.740 -0.583 24.360 1.00 77.94 119 GLN A CA 1
ATOM 977 C C . GLN A 1 119 ? -9.096 -0.470 25.074 1.00 77.94 119 GLN A C 1
ATOM 979 O O . GLN A 1 119 ? -9.910 0.370 24.684 1.00 77.94 119 GLN A O 1
ATOM 984 N N . PRO A 1 120 ? -9.363 -1.300 26.102 1.00 64.75 120 PRO A N 1
ATOM 985 C CA . PRO A 1 120 ? -10.582 -1.170 26.886 1.00 64.75 120 PRO A CA 1
ATOM 986 C C . PRO A 1 120 ? -10.607 0.201 27.578 1.00 64.75 120 PRO A C 1
ATOM 988 O O . PRO A 1 120 ? -9.536 0.745 27.883 1.00 64.75 120 PRO A O 1
ATOM 991 N N . PRO A 1 121 ? -11.799 0.778 27.824 1.00 62.94 121 PRO A N 1
ATOM 992 C CA . PRO A 1 121 ? -11.911 2.029 28.562 1.00 62.94 121 PRO A CA 1
ATOM 993 C C . PRO A 1 121 ? -11.157 1.878 29.884 1.00 62.94 121 PRO A C 1
ATOM 995 O O . PRO A 1 121 ? -11.364 0.908 30.616 1.00 62.94 121 PRO A O 1
ATOM 998 N N . LYS A 1 122 ? -10.221 2.798 30.160 1.00 59.66 122 LYS A N 1
ATOM 999 C CA . LYS A 1 122 ? -9.550 2.840 31.462 1.00 59.66 122 LYS A CA 1
ATOM 1000 C C . LYS A 1 122 ? -10.655 2.970 32.499 1.00 59.66 122 LYS A C 1
ATOM 1002 O O . LYS A 1 122 ? -11.384 3.953 32.451 1.00 59.66 122 LYS A O 1
ATOM 1007 N N . ALA A 1 123 ? -10.783 1.970 33.370 1.00 58.78 123 ALA A N 1
ATOM 1008 C CA . ALA A 1 123 ? -11.710 2.007 34.487 1.00 58.78 123 ALA A CA 1
ATOM 1009 C C . ALA A 1 123 ? -11.454 3.306 35.255 1.00 58.78 123 ALA A C 1
ATOM 1011 O O . ALA A 1 123 ? -10.406 3.471 35.887 1.00 58.78 123 ALA A O 1
ATOM 1012 N N . GLU A 1 124 ? -12.366 4.258 35.092 1.00 61.16 124 GLU A N 1
ATOM 1013 C CA . GLU A 1 124 ? -12.376 5.499 35.838 1.00 61.16 124 GLU A CA 1
ATOM 1014 C C . GLU A 1 124 ? -12.550 5.083 37.293 1.00 61.16 124 GLU A C 1
ATOM 1016 O O . GLU A 1 124 ? -13.565 4.496 37.672 1.00 61.16 124 GLU A O 1
ATOM 1021 N N . LYS A 1 125 ? -11.480 5.233 38.078 1.00 54.06 125 LYS A N 1
ATOM 1022 C CA . LYS A 1 125 ? -11.529 4.972 39.510 1.00 54.06 125 LYS A CA 1
ATOM 1023 C C . LYS A 1 125 ? -12.502 5.994 40.086 1.00 54.06 125 LYS A C 1
ATOM 1025 O O . LYS A 1 125 ? -12.126 7.145 40.262 1.00 54.06 125 LYS A O 1
ATOM 1030 N N . LEU A 1 126 ? -13.739 5.566 40.323 1.00 61.44 126 LEU A N 1
ATOM 1031 C CA . LEU A 1 126 ? -14.668 6.219 41.236 1.00 61.44 126 LEU A CA 1
ATOM 1032 C C . LEU A 1 126 ? -13.984 6.239 42.609 1.00 61.44 126 LEU A C 1
ATOM 1034 O O . LEU A 1 126 ? -13.962 5.224 43.306 1.00 61.44 126 LEU A O 1
ATOM 1038 N N . SER A 1 127 ? -13.329 7.356 42.921 1.00 57.81 127 SER A N 1
ATOM 1039 C CA . SER A 1 127 ? -12.810 7.702 44.246 1.00 57.81 127 SER A CA 1
ATOM 1040 C C . SER A 1 127 ? -13.603 8.869 44.795 1.00 57.81 127 SER A C 1
ATOM 1042 O O . SER A 1 127 ? -13.711 9.857 44.032 1.00 57.81 127 SER A O 1
#

Mean predicted aligned error: 9.78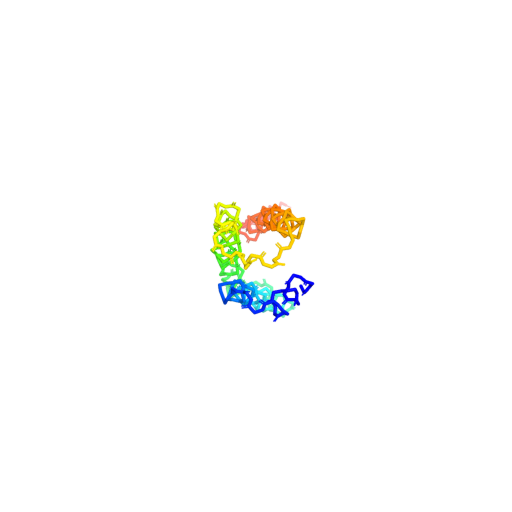 Å

Organism: NCBI:txid156174

Secondary structure (DSSP, 8-state):
-HHHHHHHHTT--HHHHHHHHHHHHHHHHHHHHHHHHHH-TT-HHHHHHHHHHHHHIIIIIIIHHHHHHHHHHHHHHHHS-TTS-HHHHHHHHHHHHHHHHHHHHHHHHHHHHHHHHHSPPP-----

Sequence (127 aa):
IALGLILRLNCMTGLLAAILMAQETSGIFLNYFLLMRHRTPDHWSVKGAFVLFVLCFFVYRITLGTYGTYHYVRHYRNHLPAQVADWQAHLIAAVLVLASLLQWFWGYKILIHLRRVMQPPKAEKLS

Foldseek 3Di:
DVVVVVCVVQVADPLVVVLVVLVVVLVVLVVVLVVCCVVPVPDPVSLVSLVVSLVSLCVSPQVSLVVVLVCCVVCVVPRDDPPDDPVVSVVSSVVSVVSNVVSVVVSVVSVVVNVVVPDDPDPPPPD

Radius of gyration: 19.27 Å; Cα contacts (8 Å, |Δi|>4): 67; chains: 1; bounding box: 39×18×72 Å

InterPro domains:
  IPR006634 TRAM/LAG1/CLN8 homology domain [PF03798] (14-111)

Nearest PDB structures (foldseek):
  4l8i-assembly1_A  TM=4.559E-01  e=9.552E+00  synthetic construct

Solvent-accessible surface area (backbone atoms only — not comparable to full-atom values): 7240 Å² total; per-residue (Å²): 109,72,67,58,51,58,33,64,74,63,79,52,54,72,66,58,54,50,51,52,53,49,52,54,59,39,48,54,37,50,52,50,32,58,57,41,47,76,77,46,75,83,46,68,67,46,58,49,37,46,53,51,29,51,52,44,41,46,53,48,45,49,50,48,40,46,49,49,41,51,52,43,70,77,41,46,82,80,73,50,63,94,84,63,58,70,69,58,55,52,50,52,49,52,50,43,51,52,50,40,51,50,51,51,56,49,51,52,53,49,52,54,49,49,53,59,73,68,50,73,81,77,79,75,79,90,121

pLDDT: mean 74.31, std 10.06, range [47.66, 88.88]

=== Feature glossary ===
Reading guide. The protein is described through the following features:

Foldseek 3Di. A 3Di character summarizes, for each residue, the relative orientation of the Cα frame of its nearest spatial neighbor. Because it encodes fold topology rather than chemistry, 3Di alignments detect remote structural similarity that sequence alignment misses.

Contact-map, Ramachandran, and PAE plots. Plot images: a contact map (which residues are close in 3D, as an N×N binary image), a Ramachandran scatter (backbone torsion angles, revealing secondary-structure composition at a glance), and — for AlphaFold structures — a PAE heatmap (pairwise prediction confidence).

Radius of gyration, Cα contacts, bounding box. Radius of gyration (Rg) is the root-mean-square distance of Cα atoms from their centroid — a single number for overall size and compactness. A globular domain of N residues has Rg ≈ 2.2·N^0.38 Å; an extended or disordered chain has a much larger Rg. The Cα contact count is the number of residue pairs whose Cα atoms are within 8 Å and are more than four positions apart in sequence — a standard proxy for tertiary packing density. The bounding box is the smallest axis-aligned box enclosing all Cα atoms.

Secondary structure (8-state, DSSP). Eight-state secondary structure (DSSP): H is the canonical α-helix, G the tighter 3₁₀-helix, I the wider π-helix; E/B are β-structure, T and S are turns and bends, and '-' is everything else. DSSP derives these from the pattern of main-chain N–H···O=C hydrogen bonds, not from the sequence.

B-factor. B-factor (Debye–Waller factor) reflects atomic displacement in the crystal lattice. It is an experimental observable (units Å²), not a prediction; low values mean the atom is pinned down, high values mean it moves or is heterogeneous across the crystal.

pLDDT. pLDDT is the predicted lDDT-Cα score: AlphaFold's confidence that the local environment of each residue (all inter-atomic distances within 15 Å) is correctly placed. It is a per-residue number between 0 and 100, with higher meaning more reliable.

Nearest PDB structures. Nearest PDB neighbors are the top structural matches found by Foldseek when searching this structure against the entire Protein Data Bank. Each hit reports a TM-score (0 to 1; >0.5 almost always implies the same fold) and an E-value. These are *structural* homologs — they may share no detectable sequence similar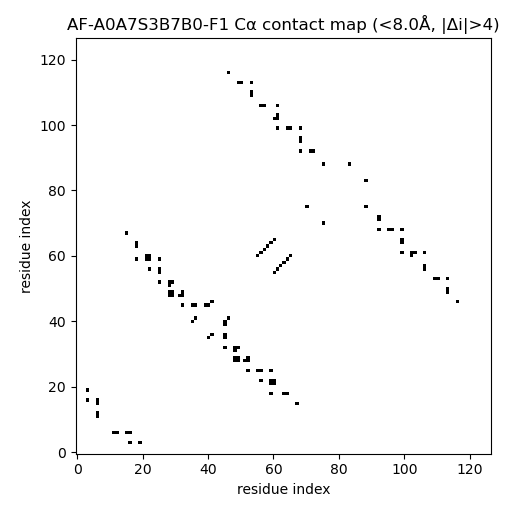ity.

Solvent-accessible surface area. Accessible surface area quantifies burial. A residue with SASA near zero is packed into the hydrophobic core; one with SASA >100 Å² sits on the surface. Computed here via the Shrake–Rupley numerical algorithm with a 1.4 Å probe.

Rendered structure images. Structure images are PyMOL renders from six orthogonal camera directions. Cartoon representation draws helices as coils and strands as arrows; sticks shows the backbone as bonds; surface shows the solvent-excluded envelope. Rainbow coloring maps sequence position to hue (blue→red, N→C); chain coloring assigns a distinct color per polypeptide.

Backbone torsions (φ/ψ). φ (phi) and ψ (psi) are the two rotatable backbone dihedrals per residue: φ is the C(i-1)–N–Cα–C torsion, ψ is the N–Cα–C–N(i+1) torsion, both in degrees on (−180°, 180°]. α-helical residues cluster near (−60°, −45°); β-strand residues near (−120°, +130°). A Ramachandran plot is simply a scatter of (φ, ψ) for every residue.

Predicted aligned error. Predicted Aligned Error (PAE) is an AlphaFold confidence matrix: entry (i, j) is the expected error in the position of residue j, in ångströms, when the prediction is superimposed on the true structure at residue i. Low PAE within a block of residues means that block is internally rigid and well-predicted; high PAE between two blocks means their relative placement is uncertain even if each block individually is confident.

mmCIF coordinates. Structure coordinates are given as an mmCIF _atom_site loop: one row per atom with element, residue name, chain id, sequence number, and x/y/z position in Å. Only the four main-chain atoms per residue are included here; side chains are omitted to keep the record compact.

InterPro / GO / CATH / organism. Database cross-references. InterPro integrates a dozen domain/family signature databases into unified entries with residue-range hits. GO terms attach function/process/location labels with evidence codes. CATH codes position the fold in a four-level structural taxonomy. Organism is the NCBI-taxonomy species name.

Secondary structure (3-state, P-SEA). SS3 is a coarse helix/strand/coil call (letters a/b/c) made by the P-SEA algorithm from inter-Cα distances and dihedrals. It is less detailed than DSSP but needs only Cα positions.

Sequence. Sequence gives the chain of amino acids in standard one-letter code (A=alanine, C=cysteine, …, Y=tyrosine), read N→C. It is the only feature that is directly encoded by the gene; all structural features are derived from the folded form of this sequence.